Protein AF-A0AAX3FTV3-F1 (afdb_monomer_lite)

pLDDT: mean 82.44, std 6.34, range [56.47, 90.25]

Structure (mmCIF, N/CA/C/O backbone):
data_AF-A0AAX3FTV3-F1
#
_entry.id   AF-A0AAX3FTV3-F1
#
loop_
_atom_site.group_PDB
_atom_site.id
_atom_site.type_symbol
_atom_site.label_atom_id
_atom_site.label_alt_id
_atom_site.label_comp_id
_atom_site.label_asym_id
_atom_site.label_entity_id
_atom_site.label_seq_id
_atom_site.pdbx_PDB_ins_code
_atom_site.Cartn_x
_atom_site.Cartn_y
_atom_site.Cartn_z
_atom_site.occupancy
_atom_site.B_iso_or_equiv
_atom_site.auth_seq_id
_atom_site.auth_comp_id
_atom_site.auth_asym_id
_atom_site.auth_atom_id
_atom_site.pdbx_PDB_model_num
ATOM 1 N N . MET A 1 1 ? 33.434 -2.054 -19.197 1.00 61.59 1 MET A N 1
ATOM 2 C CA . MET A 1 1 ? 32.444 -1.021 -19.567 1.00 61.59 1 MET A CA 1
ATOM 3 C C . MET A 1 1 ? 31.087 -1.689 -19.386 1.00 61.59 1 MET A C 1
ATOM 5 O O . MET A 1 1 ? 30.986 -2.834 -19.795 1.00 61.59 1 MET A O 1
ATOM 9 N N . ASP A 1 2 ? 30.138 -1.041 -18.702 1.00 62.91 2 ASP A N 1
ATOM 10 C CA . ASP A 1 2 ? 28.709 -1.420 -18.572 1.00 62.91 2 ASP A CA 1
ATOM 11 C C . ASP A 1 2 ? 28.163 -2.211 -17.358 1.00 62.91 2 ASP A C 1
ATOM 13 O O . ASP A 1 2 ? 26.951 -2.173 -17.161 1.00 62.91 2 ASP A O 1
ATOM 17 N N . ASP A 1 3 ? 28.948 -2.787 -16.437 1.00 73.12 3 ASP A N 1
ATOM 18 C CA . ASP A 1 3 ? 28.336 -3.464 -15.260 1.00 73.12 3 ASP A CA 1
ATOM 19 C C . ASP A 1 3 ? 27.599 -2.494 -14.312 1.00 73.12 3 ASP A C 1
ATOM 21 O O . ASP A 1 3 ? 26.563 -2.822 -13.730 1.00 73.12 3 ASP A O 1
ATOM 25 N N . ARG A 1 4 ? 28.100 -1.256 -14.187 1.00 77.69 4 ARG A N 1
ATOM 26 C CA . ARG A 1 4 ? 27.474 -0.211 -13.355 1.00 77.69 4 ARG A CA 1
ATOM 27 C C . ARG A 1 4 ? 26.105 0.216 -13.885 1.00 77.69 4 ARG A C 1
ATOM 29 O O . ARG A 1 4 ? 25.175 0.353 -13.099 1.00 77.69 4 ARG A O 1
ATOM 36 N N . VAL A 1 5 ? 25.971 0.339 -15.206 1.00 80.62 5 VAL A N 1
ATOM 37 C CA . VAL A 1 5 ? 24.721 0.749 -15.866 1.00 80.62 5 VAL A CA 1
ATOM 38 C C . VAL A 1 5 ? 23.638 -0.319 -15.687 1.00 80.62 5 VAL A C 1
ATOM 40 O O . VAL A 1 5 ? 22.468 0.005 -15.483 1.00 80.62 5 VAL A O 1
ATOM 43 N N . ILE A 1 6 ? 24.012 -1.602 -15.716 1.00 82.25 6 ILE A N 1
ATOM 44 C CA . ILE A 1 6 ? 23.075 -2.710 -15.487 1.00 82.25 6 ILE A CA 1
ATOM 45 C C . ILE A 1 6 ? 22.583 -2.717 -14.032 1.00 82.25 6 ILE A C 1
ATOM 47 O O . ILE A 1 6 ? 21.379 -2.851 -13.799 1.00 82.25 6 ILE A O 1
ATOM 51 N N . ILE A 1 7 ? 23.481 -2.523 -13.059 1.00 84.81 7 ILE A N 1
ATOM 52 C CA . ILE A 1 7 ? 23.118 -2.464 -11.632 1.00 84.81 7 ILE A CA 1
ATOM 53 C C . ILE A 1 7 ? 22.182 -1.282 -11.342 1.00 84.81 7 ILE A C 1
ATOM 55 O O . ILE A 1 7 ? 21.193 -1.445 -10.625 1.00 84.81 7 ILE A O 1
ATOM 59 N N . GLU A 1 8 ? 22.455 -0.106 -11.908 1.00 84.12 8 GLU A N 1
ATOM 60 C CA . GLU A 1 8 ? 21.603 1.078 -11.744 1.00 84.12 8 GLU A CA 1
ATOM 61 C C . GLU A 1 8 ? 20.198 0.846 -12.313 1.00 84.12 8 GLU A C 1
ATOM 63 O O . GLU A 1 8 ? 19.213 1.037 -11.599 1.00 84.12 8 GLU A O 1
ATOM 68 N N . ARG A 1 9 ? 20.089 0.304 -13.533 1.00 83.06 9 ARG A N 1
ATOM 69 C CA . ARG A 1 9 ? 18.792 -0.028 -14.151 1.00 83.06 9 ARG A CA 1
ATOM 70 C C . ARG A 1 9 ? 18.008 -1.080 -13.370 1.00 83.06 9 ARG A C 1
ATOM 72 O O . ARG A 1 9 ? 16.785 -0.983 -13.265 1.00 83.06 9 ARG A O 1
ATOM 79 N N . ALA A 1 10 ? 18.687 -2.091 -12.829 1.00 82.31 10 ALA A N 1
ATOM 80 C CA . ALA A 1 10 ? 18.047 -3.113 -12.003 1.00 82.31 10 ALA A CA 1
ATOM 81 C C . ALA A 1 10 ? 17.492 -2.505 -10.707 1.00 82.31 10 ALA A C 1
ATOM 83 O O . ALA A 1 10 ? 16.360 -2.792 -10.315 1.00 82.31 10 ALA A O 1
ATOM 84 N N . LYS A 1 11 ? 18.252 -1.608 -10.071 1.00 82.44 11 LYS A N 1
ATOM 85 C CA . LYS A 1 11 ? 17.823 -0.888 -8.868 1.00 82.44 11 LYS A CA 1
ATOM 86 C C . LYS A 1 11 ? 16.612 0.010 -9.141 1.00 82.44 11 LYS A C 1
ATOM 88 O O . LYS A 1 11 ? 15.671 0.014 -8.346 1.00 82.44 11 LYS A O 1
ATOM 93 N N . GLU A 1 12 ? 16.604 0.719 -10.267 1.00 82.50 12 GLU A N 1
ATOM 94 C CA . GLU A 1 12 ? 15.476 1.554 -10.698 1.00 82.50 12 GLU A CA 1
ATOM 95 C C . GLU A 1 12 ? 14.221 0.730 -11.012 1.00 82.50 12 GLU A C 1
ATOM 97 O O . GLU A 1 12 ? 13.128 1.100 -10.590 1.00 82.50 12 GLU A O 1
ATOM 102 N N . GLN A 1 13 ? 14.357 -0.418 -11.683 1.00 79.81 13 GLN A N 1
ATOM 103 C CA . GLN A 1 13 ? 13.228 -1.319 -11.951 1.00 79.81 13 GLN A CA 1
ATOM 104 C C . GLN A 1 13 ? 12.615 -1.880 -10.669 1.00 79.81 13 GLN A C 1
ATOM 106 O O . GLN A 1 13 ? 11.390 -1.916 -10.530 1.00 79.81 13 GLN A O 1
ATOM 111 N N . VAL A 1 14 ? 13.453 -2.292 -9.715 1.00 82.06 14 VAL A N 1
ATOM 112 C CA . VAL A 1 14 ? 12.979 -2.748 -8.403 1.00 82.06 14 VAL A CA 1
ATOM 113 C C . VAL A 1 14 ? 12.241 -1.617 -7.682 1.00 82.06 14 VAL A C 1
ATOM 115 O O . VAL A 1 14 ? 11.166 -1.853 -7.132 1.00 82.06 14 VAL A O 1
ATOM 118 N N . GLY A 1 15 ? 12.759 -0.385 -7.745 1.00 77.25 15 GLY A N 1
ATOM 119 C CA . GLY A 1 15 ? 12.088 0.804 -7.214 1.00 77.25 15 GLY A CA 1
ATOM 120 C C . GLY A 1 15 ? 10.718 1.035 -7.854 1.00 77.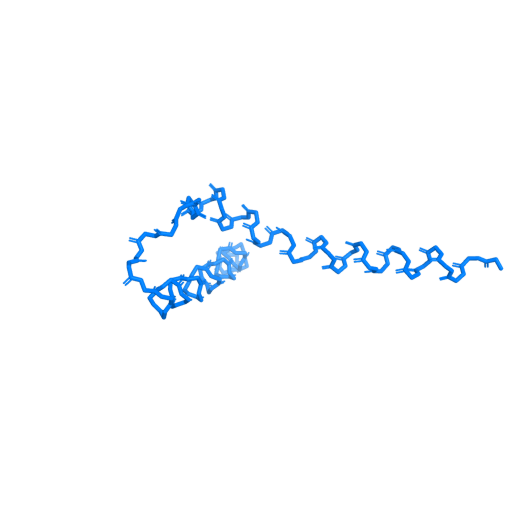25 15 GLY A C 1
ATOM 121 O O . GLY A 1 15 ? 9.709 1.076 -7.149 1.00 77.25 15 GLY A O 1
ATOM 122 N N . ALA A 1 16 ? 10.655 1.070 -9.185 1.00 82.75 16 ALA A N 1
ATOM 123 C CA . ALA A 1 16 ? 9.421 1.299 -9.933 1.00 82.75 16 ALA A CA 1
ATOM 124 C C . ALA A 1 16 ? 8.344 0.234 -9.649 1.00 82.75 16 ALA A C 1
ATOM 126 O O . ALA A 1 16 ? 7.159 0.562 -9.526 1.00 82.75 16 ALA A O 1
ATOM 127 N N . ASN A 1 17 ? 8.748 -1.031 -9.483 1.00 80.19 17 ASN A N 1
ATOM 128 C CA . ASN A 1 17 ? 7.842 -2.131 -9.144 1.00 80.19 17 ASN A CA 1
ATOM 129 C C . ASN A 1 17 ? 7.200 -1.979 -7.761 1.00 80.19 17 ASN A C 1
ATOM 131 O O . ASN A 1 17 ? 6.069 -2.422 -7.570 1.00 80.19 17 ASN A O 1
ATOM 135 N N . VAL A 1 18 ? 7.888 -1.351 -6.805 1.00 83.25 18 VAL A N 1
ATOM 136 C CA . VAL A 1 18 ? 7.342 -1.072 -5.468 1.00 83.25 18 VAL A CA 1
ATOM 137 C C . VAL A 1 18 ? 6.571 0.247 -5.465 1.00 83.25 18 VAL A C 1
ATOM 139 O O . VAL A 1 18 ? 5.490 0.336 -4.888 1.00 83.25 18 VAL A O 1
ATOM 142 N N . GLU A 1 19 ? 7.056 1.277 -6.148 1.00 85.56 19 GLU A N 1
ATOM 143 C CA . GLU A 1 19 ? 6.378 2.574 -6.212 1.00 85.56 19 GLU A CA 1
ATOM 144 C C . GLU A 1 19 ? 5.015 2.494 -6.907 1.00 85.56 19 GLU A C 1
ATOM 146 O O . GLU A 1 19 ? 4.065 3.168 -6.491 1.00 85.56 19 GLU A O 1
ATOM 151 N N . HIS A 1 20 ? 4.885 1.649 -7.934 1.00 85.62 20 HIS A N 1
ATOM 152 C CA . HIS A 1 20 ? 3.638 1.479 -8.673 1.00 85.62 20 HIS A CA 1
ATOM 153 C C . HIS A 1 20 ? 2.445 1.070 -7.784 1.00 85.62 20 HIS A C 1
ATOM 155 O O . HIS A 1 20 ? 1.460 1.816 -7.751 1.00 85.62 20 HIS A O 1
ATOM 161 N N . PRO A 1 21 ? 2.487 -0.038 -7.018 1.00 85.81 21 PRO A N 1
ATOM 162 C CA . PRO A 1 21 ? 1.385 -0.431 -6.147 1.00 85.81 21 PRO A CA 1
ATOM 163 C C . PRO A 1 21 ? 1.090 0.614 -5.063 1.00 85.81 21 PRO A C 1
ATOM 165 O O . PRO A 1 21 ? -0.079 0.906 -4.807 1.00 85.81 21 PRO A O 1
ATOM 168 N N . PHE A 1 22 ? 2.109 1.273 -4.498 1.00 83.62 22 PHE A N 1
ATOM 169 C CA . PHE A 1 22 ? 1.899 2.383 -3.558 1.00 83.62 22 PHE A CA 1
ATOM 170 C C . PHE A 1 22 ? 1.168 3.567 -4.204 1.00 83.62 22 PHE A C 1
ATOM 172 O O . PHE A 1 22 ? 0.274 4.158 -3.589 1.00 83.62 22 PHE A O 1
ATOM 179 N N . ARG A 1 23 ? 1.503 3.912 -5.452 1.00 87.19 23 ARG A N 1
ATOM 180 C CA . ARG A 1 23 ? 0.815 4.965 -6.208 1.00 87.19 23 ARG A CA 1
ATOM 181 C C . ARG A 1 23 ? -0.639 4.597 -6.489 1.00 87.19 23 ARG A C 1
ATOM 183 O O . ARG A 1 23 ? -1.501 5.467 -6.351 1.00 87.19 23 ARG A O 1
ATOM 190 N N . VAL A 1 24 ? -0.924 3.342 -6.843 1.00 87.12 24 VAL A N 1
ATOM 191 C CA . VAL A 1 24 ? -2.303 2.871 -7.057 1.00 87.12 24 VAL A CA 1
ATOM 192 C C . VAL A 1 24 ? -3.094 2.917 -5.751 1.00 87.12 24 VAL A C 1
ATOM 194 O O . VAL A 1 24 ? -4.200 3.448 -5.737 1.00 87.12 24 VAL A O 1
ATOM 197 N N . ILE A 1 25 ? -2.520 2.478 -4.631 1.00 87.88 25 ILE A N 1
ATOM 198 C CA . ILE A 1 25 ? -3.173 2.551 -3.314 1.00 87.88 25 ILE A CA 1
ATOM 199 C C . ILE A 1 25 ? -3.497 4.004 -2.927 1.00 87.88 25 ILE A C 1
ATOM 201 O O . ILE A 1 25 ? -4.622 4.311 -2.529 1.00 87.88 25 ILE A O 1
ATOM 205 N N . LYS A 1 26 ? -2.552 4.933 -3.108 1.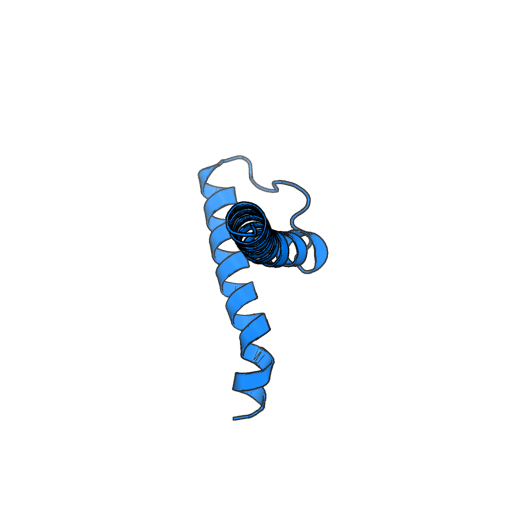00 86.12 26 LYS A N 1
ATOM 206 C CA . LYS A 1 26 ? -2.766 6.351 -2.777 1.00 86.12 26 LYS A CA 1
ATOM 207 C C . LYS A 1 26 ? -3.778 7.042 -3.697 1.00 86.12 26 LYS A C 1
ATOM 209 O O . LYS A 1 26 ? -4.582 7.828 -3.208 1.00 86.12 26 LYS A O 1
ATOM 214 N N . ARG A 1 27 ? -3.751 6.771 -5.011 1.00 85.44 27 ARG A N 1
ATOM 215 C CA . ARG A 1 27 ? -4.612 7.455 -6.000 1.00 85.44 27 ARG A CA 1
ATOM 216 C C . ARG A 1 27 ? -5.969 6.788 -6.214 1.00 85.44 27 ARG A C 1
ATOM 218 O O . ARG A 1 27 ? -6.967 7.489 -6.294 1.00 85.44 27 ARG A O 1
ATOM 225 N N . GLN A 1 28 ? -6.016 5.463 -6.336 1.00 83.75 28 GLN A N 1
ATOM 226 C CA . GLN A 1 28 ? -7.243 4.734 -6.674 1.00 83.75 28 GLN A CA 1
ATOM 227 C C . GLN A 1 28 ? -8.097 4.441 -5.441 1.00 83.75 28 GLN A C 1
ATOM 229 O O . GLN A 1 28 ? -9.322 4.507 -5.515 1.00 83.75 28 GLN A O 1
ATOM 234 N N . PHE A 1 29 ? -7.450 4.148 -4.311 1.00 80.62 29 PHE A N 1
ATOM 235 C CA . PHE A 1 29 ? -8.117 3.833 -3.047 1.00 80.62 29 PHE A CA 1
ATOM 236 C C . PHE A 1 29 ? -8.089 4.996 -2.045 1.00 80.62 29 PHE A C 1
ATOM 238 O O . PHE A 1 29 ? -8.479 4.819 -0.892 1.00 80.62 29 PHE A O 1
ATOM 245 N N . TRP A 1 30 ? -7.637 6.184 -2.475 1.00 82.94 30 TRP A N 1
ATOM 246 C CA . TRP A 1 30 ? -7.626 7.418 -1.679 1.00 82.94 30 TRP A CA 1
ATOM 247 C C . TRP A 1 30 ? -6.953 7.280 -0.300 1.00 82.94 30 TRP A C 1
ATOM 249 O O . TRP A 1 30 ? -7.286 7.994 0.648 1.00 82.94 30 TRP A O 1
ATOM 259 N N . TYR A 1 31 ? -5.965 6.387 -0.175 1.00 83.12 31 TYR A N 1
ATOM 260 C CA . TYR A 1 31 ? -5.199 6.195 1.059 1.00 83.12 31 TYR A CA 1
ATOM 261 C C . TYR A 1 31 ? -4.107 7.270 1.210 1.00 83.12 31 TYR A C 1
ATOM 263 O O . TYR A 1 31 ? -2.910 6.990 1.174 1.00 83.12 31 TYR A O 1
ATOM 271 N N . VAL A 1 32 ? -4.527 8.534 1.306 1.00 78.69 32 VAL A N 1
ATOM 272 C CA . VAL A 1 32 ? -3.634 9.702 1.428 1.00 78.69 32 VAL A CA 1
ATOM 273 C C . VAL A 1 32 ? -3.372 10.058 2.896 1.00 78.69 32 VAL A C 1
ATOM 275 O O . VAL A 1 32 ? -2.303 10.565 3.218 1.00 78.69 32 VAL A O 1
ATOM 278 N N . ASN A 1 33 ? -4.310 9.731 3.792 1.00 78.12 33 ASN A N 1
ATOM 279 C CA . ASN A 1 33 ? -4.220 9.997 5.228 1.00 78.12 33 ASN A CA 1
ATOM 280 C C . ASN A 1 33 ? -4.465 8.722 6.045 1.00 78.12 33 ASN A C 1
ATOM 282 O O . ASN A 1 33 ? -5.354 7.929 5.726 1.00 78.12 33 ASN A O 1
ATOM 286 N N . VAL A 1 34 ? -3.709 8.559 7.134 1.00 74.62 34 VAL A N 1
ATOM 287 C CA . VAL A 1 34 ? -3.919 7.492 8.123 1.00 74.62 34 VAL A CA 1
ATOM 288 C C . VAL A 1 34 ? -5.214 7.759 8.892 1.00 74.62 34 VAL A C 1
ATOM 290 O O . VAL A 1 34 ? -5.324 8.720 9.649 1.00 74.62 34 VAL A O 1
ATOM 293 N N . ARG A 1 35 ? -6.233 6.926 8.659 1.00 74.56 35 ARG A N 1
ATOM 294 C CA . ARG A 1 35 ? -7.600 7.155 9.167 1.00 74.56 35 ARG A CA 1
ATOM 295 C C . ARG A 1 35 ? -7.809 6.631 10.584 1.00 74.56 35 ARG A C 1
ATOM 297 O O . ARG A 1 35 ? -8.694 7.101 11.293 1.00 74.56 35 ARG A O 1
ATOM 304 N N . PHE A 1 36 ? -7.002 5.659 11.004 1.00 80.06 36 PHE A N 1
ATOM 305 C CA . PHE A 1 36 ? -7.147 5.012 12.302 1.00 80.06 36 PHE A CA 1
ATOM 306 C C . PHE A 1 36 ? -6.140 5.533 13.330 1.00 80.06 36 PHE A C 1
ATOM 308 O O . PHE A 1 36 ? -4.952 5.677 13.048 1.00 80.06 36 PHE A O 1
ATOM 315 N N . ARG A 1 37 ? -6.610 5.747 14.567 1.00 75.56 37 ARG A N 1
ATOM 316 C CA . ARG A 1 37 ? -5.756 5.992 15.739 1.00 75.56 37 ARG A CA 1
ATOM 317 C C . ARG A 1 37 ? -5.145 4.663 16.196 1.00 75.56 37 ARG A C 1
ATOM 319 O O . ARG A 1 37 ? -5.702 3.976 17.048 1.00 75.56 37 ARG A O 1
ATOM 326 N N . GLY A 1 38 ? -4.058 4.256 15.544 1.00 84.00 38 GLY A N 1
ATOM 327 C CA . GLY A 1 38 ? -3.292 3.057 15.892 1.00 84.00 38 GLY A CA 1
ATOM 328 C C . GLY A 1 38 ? -2.524 2.467 14.710 1.00 84.00 38 GLY A C 1
ATOM 329 O O . GLY A 1 38 ? -3.082 2.294 13.623 1.00 84.00 38 GLY A O 1
ATOM 330 N N . LEU A 1 39 ? -1.255 2.119 14.942 1.00 83.56 39 LEU A N 1
ATOM 331 C CA . LEU A 1 39 ? -0.377 1.488 13.947 1.00 83.56 39 LEU A CA 1
ATOM 332 C C . LEU A 1 39 ? -0.955 0.162 13.446 1.00 83.56 39 LEU A C 1
ATOM 334 O O . LEU A 1 39 ? -1.133 -0.002 12.246 1.00 83.56 39 LEU A O 1
ATOM 338 N N . ALA A 1 40 ? -1.363 -0.727 14.356 1.00 85.44 40 ALA A N 1
ATOM 339 C CA . ALA A 1 40 ? -1.917 -2.035 13.999 1.00 85.44 40 ALA A CA 1
ATOM 340 C C . ALA A 1 40 ? -3.136 -1.937 13.060 1.00 85.44 40 ALA A C 1
ATOM 342 O O . ALA A 1 40 ? -3.242 -2.684 12.090 1.00 85.44 40 ALA A O 1
ATOM 343 N N . LYS A 1 41 ? -4.032 -0.971 13.307 1.00 84.81 41 LYS A N 1
ATOM 344 C CA . LYS A 1 41 ? -5.241 -0.762 12.495 1.00 84.81 41 LYS A CA 1
ATOM 345 C C . LYS A 1 41 ? -4.920 -0.204 11.105 1.00 84.81 41 LYS A C 1
ATOM 347 O O . LYS A 1 41 ? -5.559 -0.601 10.136 1.00 84.81 41 LYS A O 1
ATOM 352 N N . ASN A 1 42 ? -3.917 0.668 10.988 1.00 84.56 42 ASN A N 1
ATOM 353 C CA . ASN A 1 42 ? -3.455 1.145 9.679 1.00 84.56 42 ASN A CA 1
ATOM 354 C C . ASN A 1 42 ? -2.724 0.051 8.897 1.00 84.56 42 ASN A C 1
ATOM 356 O O . ASN A 1 42 ? -2.950 -0.074 7.697 1.00 84.56 42 ASN A O 1
ATOM 360 N N . THR A 1 43 ? -1.898 -0.767 9.556 1.00 85.75 43 THR A N 1
ATOM 361 C CA . THR A 1 43 ? -1.221 -1.892 8.897 1.00 85.75 43 THR A CA 1
ATOM 362 C C . THR A 1 43 ? -2.234 -2.896 8.362 1.00 85.75 43 THR A C 1
ATOM 364 O O . THR A 1 43 ? -2.155 -3.256 7.194 1.00 85.75 43 THR A O 1
ATOM 367 N N . ALA A 1 44 ? -3.241 -3.271 9.159 1.00 87.75 44 ALA A N 1
ATOM 368 C CA . ALA A 1 44 ? -4.315 -4.149 8.696 1.00 87.75 44 ALA A CA 1
ATOM 369 C C . ALA A 1 44 ? -5.064 -3.556 7.486 1.00 87.75 44 ALA A C 1
ATOM 371 O O . ALA A 1 44 ? -5.313 -4.263 6.511 1.00 87.75 44 ALA A O 1
ATOM 372 N N . GLN A 1 45 ? -5.366 -2.250 7.500 1.00 87.56 45 GLN A N 1
ATOM 373 C CA . GLN A 1 45 ? -5.989 -1.577 6.355 1.00 87.56 45 GLN A CA 1
ATOM 374 C C . GLN A 1 45 ? -5.089 -1.610 5.107 1.00 87.56 45 GLN A C 1
ATOM 376 O O . GLN A 1 45 ? -5.578 -1.896 4.014 1.00 87.56 45 GLN A O 1
ATOM 381 N N . LEU A 1 46 ? -3.788 -1.344 5.257 1.00 87.56 46 LEU A N 1
ATOM 382 C CA . LEU A 1 46 ? -2.816 -1.427 4.166 1.00 87.56 46 LEU A CA 1
ATOM 383 C C . LEU A 1 46 ? -2.739 -2.839 3.583 1.00 87.56 46 LEU A C 1
ATOM 385 O O . LEU A 1 46 ? -2.814 -2.985 2.366 1.00 87.56 46 LEU A O 1
ATOM 389 N N . THR A 1 47 ? -2.649 -3.874 4.420 1.00 88.62 47 THR A N 1
ATOM 390 C CA . THR A 1 47 ? -2.627 -5.275 3.970 1.00 88.62 47 THR A CA 1
ATOM 391 C C . THR A 1 47 ? -3.870 -5.615 3.148 1.00 88.62 47 THR A C 1
ATOM 393 O O . THR A 1 47 ? -3.754 -6.185 2.063 1.00 88.62 47 THR A O 1
ATOM 396 N N . THR A 1 48 ? -5.053 -5.192 3.599 1.00 89.62 48 THR A N 1
ATOM 397 C CA . THR A 1 48 ? -6.301 -5.382 2.845 1.00 89.62 48 THR A CA 1
ATOM 398 C C . THR A 1 48 ? -6.289 -4.628 1.512 1.00 89.62 48 THR A C 1
ATOM 400 O O . THR A 1 48 ? -6.699 -5.178 0.494 1.00 89.62 48 THR A O 1
ATOM 403 N N . LEU A 1 49 ? -5.778 -3.392 1.475 1.00 89.62 49 LEU A N 1
ATOM 404 C CA . LEU A 1 49 ? -5.642 -2.616 0.235 1.00 89.62 49 LEU A CA 1
ATOM 405 C C . LEU A 1 49 ? -4.678 -3.272 -0.762 1.00 89.62 49 LEU A C 1
ATOM 407 O O . LEU A 1 49 ? -4.952 -3.276 -1.961 1.00 89.62 49 LEU A O 1
ATOM 411 N N . PHE A 1 50 ? -3.588 -3.874 -0.285 1.00 88.38 50 PHE A N 1
ATOM 412 C CA . PHE A 1 50 ? -2.686 -4.661 -1.127 1.00 88.38 50 PHE A CA 1
ATOM 413 C C . PHE A 1 50 ? -3.367 -5.917 -1.686 1.00 88.38 50 PHE A C 1
ATOM 415 O O . PHE A 1 50 ? -3.194 -6.229 -2.865 1.00 88.38 50 PHE A O 1
ATOM 422 N N . ALA A 1 51 ? -4.177 -6.621 -0.891 1.00 90.25 51 ALA A N 1
ATOM 423 C CA . ALA A 1 51 ? -4.959 -7.756 -1.385 1.00 90.25 51 ALA A CA 1
ATOM 424 C C . ALA A 1 51 ? -5.968 -7.321 -2.467 1.00 90.25 51 ALA A C 1
ATOM 426 O O . ALA A 1 51 ? -6.045 -7.933 -3.533 1.00 90.25 51 ALA A O 1
ATOM 427 N N . LEU A 1 52 ? -6.676 -6.209 -2.240 1.00 89.12 52 LEU A N 1
ATOM 428 C CA . LEU A 1 52 ? -7.600 -5.621 -3.216 1.00 89.12 52 LEU A CA 1
ATOM 429 C C . LEU A 1 52 ? -6.894 -5.167 -4.496 1.00 89.12 52 LEU A C 1
ATOM 431 O O . LEU A 1 52 ? -7.449 -5.312 -5.582 1.00 89.12 52 LEU A O 1
ATOM 435 N N . LEU A 1 53 ? -5.674 -4.641 -4.393 1.00 89.25 53 LEU A N 1
ATOM 436 C CA . LEU A 1 53 ? -4.875 -4.276 -5.557 1.00 89.25 53 LEU A CA 1
ATOM 437 C C . LEU A 1 53 ? -4.536 -5.500 -6.414 1.00 89.25 53 LEU A C 1
ATOM 439 O O . LEU A 1 53 ? -4.709 -5.449 -7.630 1.00 89.25 53 LEU A O 1
ATOM 443 N N . ASN A 1 54 ? -4.093 -6.596 -5.792 1.00 87.94 54 ASN A N 1
ATOM 444 C CA . ASN A 1 54 ? -3.818 -7.845 -6.506 1.00 87.94 54 ASN A CA 1
ATOM 445 C C . ASN A 1 54 ? -5.073 -8.350 -7.229 1.00 87.94 54 ASN A C 1
ATOM 447 O O . ASN A 1 54 ? -5.016 -8.681 -8.413 1.00 87.94 54 ASN A O 1
ATOM 451 N N . LEU A 1 55 ? -6.227 -8.305 -6.556 1.00 87.25 55 LEU A N 1
ATOM 452 C CA . LEU A 1 55 ? -7.510 -8.643 -7.168 1.00 87.25 55 LEU A CA 1
ATOM 453 C C . LEU A 1 55 ? -7.867 -7.703 -8.334 1.00 87.25 55 LEU A C 1
ATOM 455 O O . LEU A 1 55 ? -8.315 -8.154 -9.386 1.00 87.25 55 LEU A O 1
ATOM 459 N N . TRP A 1 56 ? -7.637 -6.398 -8.188 1.00 85.38 56 TRP A N 1
ATOM 460 C CA . TRP A 1 56 ? -7.906 -5.411 -9.236 1.00 85.38 56 TRP A CA 1
ATOM 461 C C . TRP A 1 56 ? -7.016 -5.596 -10.471 1.00 85.38 56 TRP A C 1
ATOM 463 O O . TRP A 1 56 ? -7.479 -5.385 -11.591 1.00 85.38 56 TRP A O 1
ATOM 473 N N . ILE A 1 57 ? -5.762 -6.012 -10.297 1.00 84.56 57 ILE A N 1
ATOM 474 C CA . ILE A 1 57 ? -4.870 -6.362 -11.412 1.00 84.56 57 ILE A CA 1
ATOM 475 C C . ILE A 1 57 ? -5.367 -7.651 -12.087 1.00 84.56 57 ILE A C 1
ATOM 477 O O . ILE A 1 57 ? -5.491 -7.696 -13.314 1.00 84.56 57 ILE A O 1
ATOM 481 N N . ALA A 1 58 ? -5.739 -8.661 -11.295 1.00 86.69 58 ALA A N 1
ATOM 482 C CA . ALA A 1 58 ? -6.258 -9.938 -11.785 1.00 86.69 58 ALA A CA 1
ATOM 483 C C . ALA A 1 58 ? -7.645 -9.834 -12.446 1.00 86.69 58 ALA A C 1
ATOM 485 O O . ALA A 1 58 ? -8.013 -10.718 -13.217 1.00 86.69 58 ALA A O 1
ATOM 486 N N . ARG A 1 59 ? -8.406 -8.750 -12.227 1.00 85.25 59 ARG A N 1
ATOM 487 C CA . ARG A 1 59 ? -9.773 -8.576 -12.762 1.00 85.25 59 ARG A CA 1
ATOM 488 C C . ARG A 1 59 ? -9.886 -8.834 -14.264 1.00 85.25 59 ARG A C 1
ATOM 490 O O . ARG A 1 59 ? -10.888 -9.369 -14.709 1.00 85.25 59 ARG A O 1
ATOM 497 N N . ARG A 1 60 ? -8.875 -8.445 -15.054 1.00 82.50 60 ARG A N 1
ATOM 498 C CA . ARG A 1 60 ? -8.891 -8.646 -16.512 1.00 82.50 60 ARG A CA 1
ATOM 499 C C . ARG A 1 60 ? -8.732 -10.115 -16.886 1.00 82.50 60 ARG A C 1
ATOM 501 O O . ARG A 1 60 ? -9.287 -10.520 -17.890 1.00 82.50 60 ARG A O 1
ATOM 508 N N . GLN A 1 61 ? -7.991 -10.881 -16.090 1.00 83.81 61 GLN A N 1
ATOM 509 C CA . GLN A 1 61 ? -7.832 -12.321 -16.287 1.00 83.81 61 GLN A CA 1
ATOM 510 C C . GLN A 1 61 ? -9.073 -1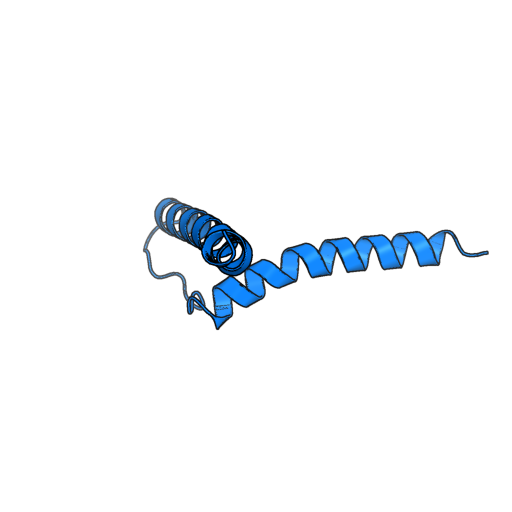3.072 -15.794 1.00 83.81 61 GLN A C 1
ATOM 512 O O . GLN A 1 61 ? -9.540 -13.976 -16.469 1.00 83.81 61 GLN A O 1
ATOM 517 N N . LEU A 1 62 ? -9.649 -12.648 -14.664 1.00 78.81 62 LEU A N 1
ATOM 518 C CA . LEU A 1 62 ? -10.845 -13.261 -14.078 1.00 78.81 62 LEU A CA 1
ATOM 519 C C . LEU A 1 62 ? -12.129 -12.995 -14.876 1.00 78.81 62 LEU A C 1
ATOM 521 O O . LEU A 1 62 ? -13.015 -13.832 -14.863 1.00 78.81 62 LEU A O 1
ATOM 525 N N . LEU A 1 63 ? -12.243 -11.841 -15.542 1.00 80.50 63 LEU A N 1
ATOM 526 C CA . LEU A 1 63 ? -13.384 -11.511 -16.410 1.00 80.50 63 LEU A CA 1
ATOM 527 C C . LEU A 1 63 ? -13.207 -11.997 -17.858 1.00 80.50 63 LEU A C 1
ATOM 529 O O . LEU A 1 63 ? -14.124 -11.847 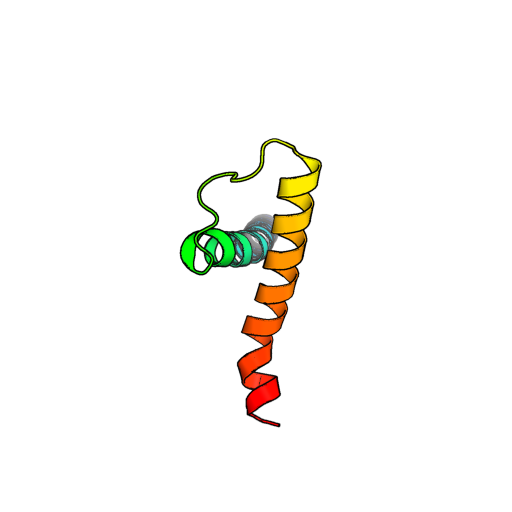-18.658 1.00 80.50 63 LEU A O 1
ATOM 533 N N . ALA A 1 64 ? -12.018 -12.491 -18.212 1.00 74.56 64 ALA A N 1
ATOM 534 C CA . ALA A 1 64 ? -11.744 -13.094 -19.516 1.00 74.56 64 ALA A CA 1
ATOM 535 C C . ALA A 1 64 ? -11.864 -14.630 -19.501 1.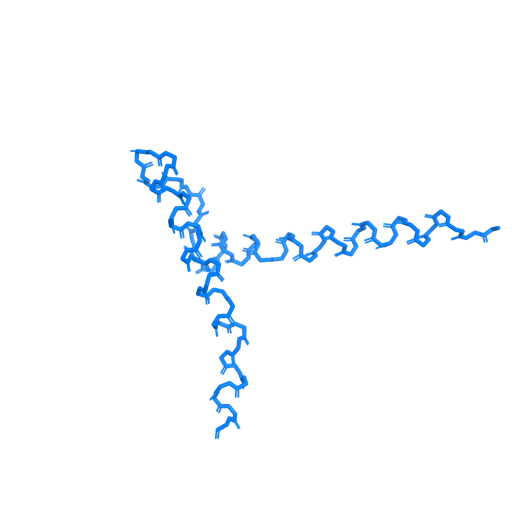00 74.56 64 ALA A C 1
ATOM 537 O O . ALA A 1 64 ? -11.795 -15.237 -20.568 1.00 74.56 64 ALA A O 1
ATOM 538 N N . ALA A 1 65 ? -12.007 -15.229 -18.313 1.00 56.47 65 ALA A N 1
ATOM 539 C CA . ALA A 1 65 ? -12.372 -16.629 -18.106 1.00 56.47 65 ALA A CA 1
ATOM 540 C C . ALA A 1 65 ? -13.899 -16.781 -18.102 1.00 56.47 65 ALA A C 1
ATOM 542 O O . ALA A 1 65 ? -14.371 -17.823 -18.603 1.00 56.47 65 ALA A O 1
#

Foldseek 3Di:
DPPVVVVVVVVVVVVCVVVVLVVCCCPVVVPVDQPDPDPVVSVVVVVVSSVVSVVVVCVVVVVVD

InterPro domains:
  IPR002559 Transposase IS4-like dom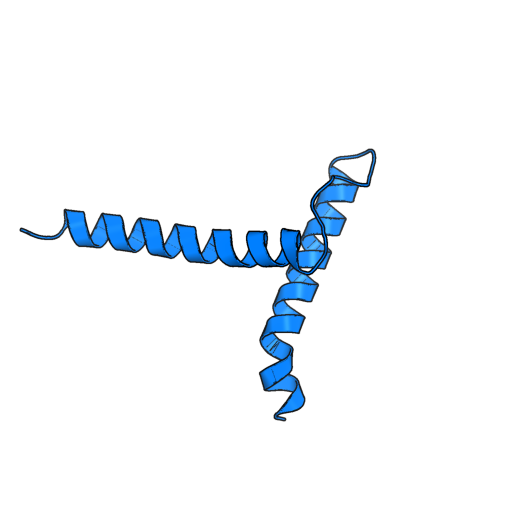ain [PF01609] (17-55)

Secondary structure (DSSP, 8-state):
--HHHHHHHHHHHHHHHHHHHHHHHHHHS-TTS--SSSHHHHHHHHHHHHHHHHHHHHHHHHT--

Organism: NCBI:txid587753

Radius of gyration: 16.33 Å; chains: 1; bounding box: 46×27×36 Å

Sequence (65 aa):
MDDRVIIERAKEQVGANVEHPFRVIKRQFWYVNVRFRGLAKNTAQLTTLFALLNLWIARRQLLAA